Protein AF-A0A7U7SWR9-F1 (afdb_monomer_lite)

Organism: Listeria monocytogenes (NCBI:txid1639)

Radius of gyration: 14.28 Å; chains: 1; bounding box: 36×26×31 Å

Foldseek 3Di:
DDCPDPCCVPPNDQDPVCNLVVLQVVLVVVLVPADAFGKDKDKDAPPPPHVVSSVVSHPFDFPDWDPDDRIIITMGTNHDPD

Structure (mmCIF, N/CA/C/O backbone):
data_AF-A0A7U7SWR9-F1
#
_entry.id   AF-A0A7U7SWR9-F1
#
loop_
_atom_site.group_PDB
_atom_site.id
_atom_site.type_symbol
_atom_site.label_atom_id
_atom_site.label_alt_id
_atom_site.label_comp_id
_atom_site.label_asym_id
_atom_site.label_entity_id
_atom_site.label_seq_id
_atom_site.pdbx_PDB_ins_code
_atom_site.Cartn_x
_atom_site.Cartn_y
_atom_site.Cartn_z
_atom_site.occupancy
_atom_site.B_iso_or_equiv
_atom_site.auth_seq_id
_atom_site.auth_comp_id
_atom_site.auth_asym_id
_atom_site.auth_atom_id
_atom_site.pdbx_PDB_model_num
ATOM 1 N N . VAL A 1 1 ? 13.644 -3.336 -13.239 1.00 63.00 1 VAL A N 1
ATOM 2 C CA . VAL A 1 1 ? 13.795 -4.804 -13.433 1.00 63.00 1 VAL A CA 1
ATOM 3 C C . VAL A 1 1 ? 13.534 -5.132 -14.898 1.00 63.00 1 VAL A C 1
ATOM 5 O O . VAL A 1 1 ? 12.618 -4.544 -15.460 1.00 63.00 1 VAL A O 1
ATOM 8 N N . GLY A 1 2 ? 14.344 -5.991 -15.526 1.00 72.81 2 GLY A N 1
ATOM 9 C CA . GLY A 1 2 ? 14.159 -6.377 -16.933 1.00 72.81 2 GLY A CA 1
ATOM 10 C C . GLY A 1 2 ? 13.062 -7.431 -17.118 1.00 72.81 2 GLY A C 1
ATOM 11 O O . GLY A 1 2 ? 12.913 -8.318 -16.275 1.00 72.81 2 GLY A O 1
ATOM 12 N N . ASP A 1 3 ? 12.331 -7.369 -18.231 1.00 74.31 3 ASP A N 1
ATOM 13 C CA . ASP A 1 3 ? 11.111 -8.168 -18.459 1.00 74.31 3 ASP A CA 1
ATOM 14 C C . ASP A 1 3 ? 11.379 -9.680 -18.581 1.00 74.31 3 ASP A C 1
ATOM 16 O O . ASP A 1 3 ? 10.510 -10.507 -18.324 1.00 74.31 3 ASP A O 1
ATOM 20 N N . LYS A 1 4 ? 12.620 -10.071 -18.899 1.00 84.06 4 LYS A N 1
ATOM 21 C CA . LYS A 1 4 ? 13.052 -11.481 -18.931 1.00 84.06 4 LYS A CA 1
ATOM 22 C C . LYS A 1 4 ? 13.544 -12.015 -17.581 1.00 84.06 4 LYS A C 1
ATOM 24 O O . LYS A 1 4 ? 13.863 -13.200 -17.490 1.00 84.06 4 LYS A O 1
ATOM 29 N N . SER A 1 5 ? 13.637 -11.176 -16.548 1.00 85.44 5 SER A N 1
ATOM 30 C CA . SER A 1 5 ? 14.144 -11.600 -15.239 1.00 85.44 5 SER A CA 1
ATOM 31 C C . SER A 1 5 ? 13.178 -12.559 -14.534 1.00 85.44 5 SER A C 1
ATOM 33 O O . SER A 1 5 ? 11.958 -12.459 -14.675 1.00 85.44 5 SER A O 1
ATOM 35 N N . TRP A 1 6 ? 13.720 -13.474 -13.724 1.00 85.88 6 TRP A N 1
ATOM 36 C CA . TRP A 1 6 ? 12.912 -14.396 -12.917 1.00 85.88 6 TRP A CA 1
ATOM 37 C C . TRP A 1 6 ? 11.973 -13.661 -11.950 1.00 85.88 6 TRP A C 1
ATOM 39 O O . TRP A 1 6 ? 10.838 -14.085 -11.759 1.00 85.88 6 TRP A O 1
ATOM 49 N N . LEU A 1 7 ? 12.411 -12.523 -11.399 1.00 82.81 7 LEU A N 1
ATOM 50 C CA . LEU A 1 7 ? 11.599 -11.698 -10.501 1.00 82.81 7 LEU A CA 1
ATOM 51 C C . LEU A 1 7 ? 10.362 -11.129 -11.201 1.00 82.81 7 LEU A C 1
ATOM 53 O O . LEU A 1 7 ? 9.272 -11.240 -10.653 1.00 82.81 7 LEU A O 1
ATOM 57 N N . ALA A 1 8 ? 10.514 -10.589 -12.415 1.00 85.06 8 ALA A N 1
ATOM 58 C CA . ALA A 1 8 ? 9.382 -10.076 -13.188 1.00 85.06 8 ALA A CA 1
ATOM 59 C C . ALA A 1 8 ? 8.401 -11.195 -13.565 1.00 85.06 8 ALA A C 1
ATOM 61 O O . ALA A 1 8 ? 7.193 -11.012 -13.477 1.00 85.06 8 ALA A O 1
ATOM 62 N N . LYS A 1 9 ? 8.908 -12.382 -13.921 1.00 85.25 9 LYS A N 1
ATOM 63 C CA . LYS A 1 9 ? 8.054 -13.541 -14.221 1.00 85.25 9 LYS A CA 1
ATOM 64 C C . LYS A 1 9 ? 7.309 -14.068 -12.994 1.00 85.25 9 LYS A C 1
ATOM 66 O O . LYS A 1 9 ? 6.174 -14.505 -13.124 1.00 85.25 9 LYS A O 1
ATOM 71 N N . LYS A 1 10 ? 7.949 -14.061 -11.820 1.00 88.25 10 LYS A N 1
ATOM 72 C CA . LYS A 1 10 ? 7.377 -14.613 -10.584 1.00 88.25 10 LYS A CA 1
ATOM 73 C C . LYS A 1 10 ? 6.420 -13.652 -9.879 1.00 88.25 10 LYS A C 1
ATOM 75 O O . LYS A 1 10 ? 5.406 -14.098 -9.360 1.00 88.25 10 LYS A O 1
ATOM 80 N N . TYR A 1 11 ? 6.769 -12.371 -9.811 1.00 85.38 11 TYR A N 1
ATOM 81 C CA . TYR A 1 11 ? 6.055 -11.372 -9.007 1.00 85.38 11 TYR A CA 1
ATOM 82 C C . TYR A 1 11 ? 5.346 -10.308 -9.848 1.00 85.38 11 TYR A C 1
ATOM 84 O O . TYR A 1 11 ? 4.689 -9.432 -9.296 1.00 85.38 11 TYR A O 1
ATOM 92 N N . GLY A 1 12 ? 5.480 -10.370 -11.172 1.00 88.00 12 GLY A N 1
ATOM 93 C CA . GLY A 1 12 ? 5.019 -9.313 -12.056 1.00 88.00 12 GLY A CA 1
ATOM 94 C C . GLY A 1 12 ? 5.911 -8.073 -12.001 1.00 88.00 12 GLY A C 1
ATOM 95 O O . GLY A 1 12 ? 6.962 -8.027 -11.351 1.00 88.00 12 GLY A O 1
ATOM 96 N N . LYS A 1 13 ? 5.485 -7.054 -12.737 1.00 87.94 13 LYS A N 1
ATOM 97 C CA . LYS A 1 13 ? 6.098 -5.730 -12.794 1.00 87.94 13 LYS A CA 1
ATOM 98 C C . LYS A 1 13 ? 4.974 -4.724 -12.997 1.00 87.94 13 LYS A C 1
ATOM 100 O O . LYS A 1 13 ? 4.050 -4.996 -13.755 1.00 87.94 13 LYS A O 1
ATOM 105 N N . LEU A 1 14 ? 5.076 -3.579 -12.334 1.00 89.12 14 LEU A N 1
ATOM 106 C CA . LEU A 1 14 ? 4.175 -2.463 -12.588 1.00 89.12 14 LEU A CA 1
ATOM 107 C C . LEU A 1 14 ? 4.402 -1.915 -13.999 1.00 89.12 14 LEU A C 1
ATOM 109 O O . LEU A 1 14 ? 5.549 -1.697 -14.408 1.00 89.12 14 LEU A O 1
ATOM 113 N N . ASP A 1 15 ? 3.314 -1.697 -14.728 1.00 90.12 15 ASP A N 1
ATOM 114 C CA . ASP A 1 15 ? 3.359 -1.034 -16.025 1.00 90.12 15 ASP A CA 1
ATOM 115 C C . ASP A 1 15 ? 3.675 0.454 -15.825 1.00 90.12 15 ASP A C 1
ATOM 117 O O . ASP A 1 15 ? 3.026 1.153 -15.050 1.00 90.12 15 ASP A O 1
ATOM 121 N N . LEU A 1 16 ? 4.695 0.957 -16.519 1.00 87.06 16 LEU A N 1
ATOM 122 C CA . LEU A 1 16 ? 5.174 2.330 -16.348 1.00 87.06 16 LEU A CA 1
ATOM 123 C C . LEU A 1 16 ? 4.133 3.393 -16.734 1.00 87.06 16 LEU A C 1
ATOM 125 O O . LEU A 1 16 ? 4.232 4.521 -16.247 1.00 87.06 16 LEU A O 1
ATOM 129 N N . LEU A 1 17 ? 3.165 3.048 -17.584 1.00 91.19 17 LEU A N 1
ATOM 130 C CA . LEU A 1 17 ? 2.111 3.947 -18.042 1.00 91.19 17 LEU A CA 1
ATOM 131 C C . LEU A 1 17 ? 0.884 3.908 -17.124 1.00 91.19 17 LEU A C 1
ATOM 133 O O . LEU A 1 17 ? 0.307 4.963 -16.873 1.00 91.19 17 LEU A O 1
ATOM 137 N N . THR A 1 18 ? 0.510 2.736 -16.598 1.00 95.25 18 THR A N 1
ATOM 138 C CA . THR A 1 18 ? -0.762 2.556 -15.865 1.00 95.25 18 THR A CA 1
ATOM 139 C C . THR A 1 18 ? -0.618 2.374 -14.358 1.00 95.25 18 THR A C 1
ATOM 141 O O . THR A 1 18 ? -1.625 2.423 -13.658 1.00 95.25 18 THR A O 1
ATOM 144 N N . TRP A 1 19 ? 0.601 2.233 -13.819 1.00 94.81 19 TRP A N 1
ATOM 145 C CA . TRP A 1 19 ? 0.789 1.882 -12.403 1.00 94.81 19 TRP A CA 1
ATOM 146 C C . TRP A 1 19 ? 0.081 2.814 -11.416 1.00 94.81 19 TRP A C 1
ATOM 148 O O . TRP A 1 19 ? -0.283 2.376 -10.328 1.00 94.81 19 TRP A O 1
ATOM 158 N N . ARG A 1 20 ? -0.086 4.098 -11.762 1.00 95.88 20 ARG A N 1
ATOM 159 C CA . ARG A 1 20 ? -0.767 5.074 -10.900 1.00 95.88 20 ARG 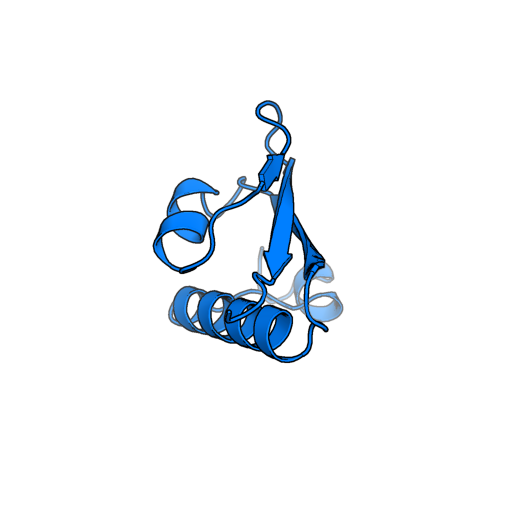A CA 1
ATOM 160 C C . ARG A 1 20 ? -2.228 4.690 -10.702 1.00 95.88 20 ARG A C 1
ATOM 162 O O . ARG A 1 20 ? -2.683 4.601 -9.566 1.00 95.88 20 ARG A O 1
ATOM 169 N N . ASP A 1 21 ? -2.913 4.389 -11.796 1.00 96.25 21 ASP A N 1
ATOM 170 C CA . ASP A 1 21 ? -4.311 3.969 -11.772 1.00 96.25 21 ASP A CA 1
ATOM 171 C C . ASP A 1 21 ? -4.456 2.607 -11.091 1.00 96.25 21 ASP A C 1
ATOM 173 O O . ASP A 1 21 ? -5.381 2.408 -10.307 1.00 96.25 21 ASP A O 1
ATOM 177 N N . ASP A 1 22 ? -3.524 1.685 -11.352 1.00 95.06 22 ASP A N 1
ATOM 178 C CA . ASP A 1 22 ? -3.537 0.345 -10.760 1.00 95.06 22 ASP A CA 1
ATOM 179 C C . ASP A 1 22 ? -3.396 0.402 -9.231 1.00 95.06 22 ASP A C 1
ATOM 181 O O . ASP A 1 22 ? -4.138 -0.267 -8.509 1.00 95.06 22 ASP A O 1
ATOM 185 N N . ILE A 1 23 ? -2.469 1.222 -8.719 1.00 95.56 23 ILE A N 1
ATOM 186 C CA . ILE A 1 23 ? -2.276 1.402 -7.274 1.00 95.56 23 ILE A CA 1
ATOM 187 C C . ILE A 1 23 ? -3.469 2.121 -6.649 1.00 95.56 23 ILE A C 1
ATOM 189 O O . ILE A 1 23 ? -3.947 1.669 -5.612 1.00 95.56 23 ILE A O 1
ATOM 193 N N . SER A 1 24 ? -3.950 3.204 -7.264 1.00 96.12 24 SER A N 1
ATOM 194 C CA . SER A 1 24 ? -5.077 3.986 -6.745 1.00 96.12 24 SER A CA 1
ATOM 195 C C . SER A 1 24 ? -6.331 3.114 -6.595 1.00 96.12 24 SER A C 1
ATOM 197 O O . SER A 1 24 ? -6.826 2.924 -5.482 1.00 96.12 24 SER A O 1
ATOM 199 N N . LYS A 1 25 ? -6.741 2.427 -7.671 1.00 96.56 25 LYS A N 1
ATOM 200 C CA . LYS A 1 25 ? -7.889 1.502 -7.663 1.00 96.56 25 LYS A CA 1
ATOM 201 C C . LYS A 1 25 ? -7.688 0.324 -6.716 1.00 96.56 25 LYS A C 1
ATOM 203 O O . LYS A 1 25 ? -8.621 -0.101 -6.040 1.00 96.56 25 LYS A O 1
ATOM 208 N N . GLY A 1 26 ? -6.472 -0.223 -6.654 1.00 96.06 26 GLY A N 1
ATOM 209 C CA . GLY A 1 26 ? -6.154 -1.304 -5.725 1.00 96.06 26 GLY A CA 1
ATOM 210 C C . GLY A 1 26 ? -6.307 -0.872 -4.266 1.00 96.06 26 GLY A C 1
ATOM 211 O O . GLY A 1 26 ? -6.803 -1.643 -3.443 1.00 96.06 26 GLY A O 1
ATOM 212 N N . PHE A 1 27 ? -5.925 0.363 -3.944 1.00 96.81 27 PHE A N 1
ATOM 213 C CA . PHE A 1 27 ? -6.061 0.917 -2.603 1.00 96.81 27 PHE A CA 1
ATOM 214 C C . PHE A 1 27 ? -7.528 1.187 -2.247 1.00 96.81 27 PHE A C 1
ATOM 216 O O . PHE A 1 27 ? -7.971 0.792 -1.168 1.00 96.81 27 PHE A O 1
ATOM 223 N N . GLU A 1 28 ? -8.295 1.780 -3.167 1.00 96.44 28 GLU A N 1
ATOM 224 C CA . GLU A 1 28 ? -9.745 1.962 -3.025 1.00 96.44 28 GLU A CA 1
ATOM 225 C C . GLU A 1 28 ? -10.455 0.634 -2.761 1.00 96.44 28 GLU A C 1
ATOM 227 O O . GLU A 1 28 ? -11.250 0.532 -1.827 1.00 96.44 28 GLU A O 1
ATOM 232 N N . GLU A 1 29 ? -10.130 -0.408 -3.528 1.00 97.56 29 GLU A N 1
ATOM 233 C CA . GLU A 1 29 ? -10.733 -1.728 -3.362 1.00 97.56 29 GLU A CA 1
ATOM 234 C C . GLU A 1 29 ? -10.371 -2.348 -2.006 1.00 97.56 29 GLU A C 1
ATOM 236 O O . GLU A 1 29 ? -11.253 -2.867 -1.316 1.00 97.56 29 GLU A O 1
ATOM 241 N N . CYS A 1 30 ? -9.110 -2.227 -1.569 1.00 96.94 30 CYS A N 1
ATOM 242 C CA . CYS A 1 30 ? -8.694 -2.646 -0.227 1.00 96.94 30 CYS A CA 1
ATOM 243 C C . CYS A 1 30 ? -9.528 -1.951 0.856 1.00 96.94 30 CYS A C 1
ATOM 245 O O . CYS A 1 30 ? -10.043 -2.604 1.762 1.00 96.94 30 CYS A O 1
ATOM 247 N N . MET A 1 31 ? -9.706 -0.635 0.753 1.00 96.00 31 MET A N 1
ATOM 248 C CA . MET A 1 31 ? -10.500 0.133 1.712 1.00 96.00 31 MET A CA 1
ATOM 249 C C . MET A 1 31 ? -11.998 -0.202 1.624 1.00 96.00 31 MET A C 1
ATOM 251 O O . MET A 1 31 ? -12.685 -0.280 2.649 1.00 96.00 31 MET A O 1
ATOM 255 N N . ARG A 1 32 ? -12.527 -0.482 0.427 1.00 96.12 32 ARG A N 1
ATOM 256 C CA . ARG A 1 32 ? -13.930 -0.864 0.211 1.00 96.12 32 ARG A CA 1
ATOM 257 C C . ARG A 1 32 ? -14.276 -2.160 0.940 1.00 96.12 32 ARG A C 1
ATOM 259 O O . ARG A 1 32 ? -15.306 -2.199 1.614 1.00 96.12 32 ARG A O 1
ATOM 266 N N . VAL A 1 33 ? -13.420 -3.182 0.855 1.00 96.62 33 VAL A N 1
ATOM 267 C CA . VAL A 1 33 ? -13.679 -4.508 1.451 1.00 96.62 33 VAL A CA 1
ATOM 268 C C . VAL A 1 33 ? -13.429 -4.580 2.957 1.00 96.62 33 VAL A C 1
ATOM 270 O O . VAL A 1 33 ? -13.926 -5.494 3.615 1.00 96.62 33 VAL A O 1
ATOM 273 N N . LEU A 1 34 ? -12.679 -3.635 3.528 1.00 96.75 34 LEU A N 1
ATOM 274 C CA . LEU A 1 34 ? -12.482 -3.583 4.973 1.00 96.75 34 LEU A CA 1
ATOM 275 C C . LEU A 1 34 ? -13.806 -3.320 5.705 1.00 96.75 34 LEU A C 1
ATOM 277 O O . LEU A 1 34 ? -14.631 -2.504 5.284 1.00 96.75 34 LEU A O 1
ATOM 281 N N . LYS A 1 35 ? -13.994 -3.992 6.845 1.00 95.44 35 LYS A N 1
ATOM 282 C CA . LYS A 1 35 ? -15.052 -3.650 7.808 1.00 95.44 35 LYS A CA 1
ATOM 283 C C . LYS A 1 35 ? -14.811 -2.248 8.398 1.00 95.44 35 LYS A C 1
ATOM 285 O O . LYS A 1 35 ? -13.667 -1.786 8.357 1.00 95.44 35 LYS A O 1
ATOM 290 N N . PRO A 1 36 ? -15.832 -1.588 8.974 1.00 95.19 36 PRO A N 1
ATOM 291 C CA . PRO A 1 36 ? -15.631 -0.354 9.736 1.00 95.19 36 PRO A CA 1
ATOM 292 C C . PRO A 1 36 ? -14.514 -0.508 10.775 1.00 95.19 36 PRO A C 1
ATOM 294 O O . PRO A 1 36 ? -14.391 -1.570 11.400 1.00 95.19 36 PRO A O 1
ATOM 297 N N . ASN A 1 37 ? -13.669 0.518 10.912 1.00 94.38 37 ASN A N 1
ATOM 298 C CA . ASN A 1 37 ? -12.477 0.522 11.769 1.00 94.38 37 ASN A CA 1
ATOM 299 C C . ASN A 1 37 ? -11.445 -0.578 11.423 1.00 94.38 37 ASN A C 1
ATOM 301 O O . ASN A 1 37 ? -10.582 -0.934 12.228 1.00 94.38 37 ASN A O 1
ATOM 305 N N . GLY A 1 38 ? -11.533 -1.158 10.221 1.00 96.56 38 GLY A N 1
ATOM 306 C CA . GLY A 1 38 ? -10.570 -2.123 9.699 1.00 96.56 38 GLY A CA 1
ATOM 307 C C . GLY A 1 38 ? -9.230 -1.470 9.357 1.00 96.56 38 GLY A C 1
ATOM 308 O O . GLY A 1 38 ? -9.183 -0.297 8.997 1.00 96.56 38 GLY A O 1
ATOM 309 N N . ILE A 1 39 ? -8.146 -2.244 9.445 1.00 97.44 39 ILE A N 1
ATOM 310 C CA . ILE A 1 39 ? -6.775 -1.767 9.225 1.00 97.44 39 ILE A CA 1
ATOM 311 C C . ILE A 1 39 ? -6.239 -2.251 7.877 1.00 97.44 39 ILE A C 1
ATOM 313 O O . ILE A 1 39 ? -6.303 -3.445 7.579 1.00 97.44 39 ILE A O 1
ATOM 317 N N . LEU A 1 40 ? -5.628 -1.343 7.117 1.00 97.88 40 LEU A N 1
ATOM 318 C CA . LEU A 1 40 ? -4.807 -1.656 5.950 1.00 97.88 40 LEU A CA 1
ATOM 319 C C . LEU A 1 40 ? -3.338 -1.367 6.274 1.00 97.88 40 LEU A C 1
ATOM 321 O O . LEU A 1 40 ? -2.978 -0.243 6.621 1.00 97.88 40 LEU A O 1
ATOM 325 N N . ILE A 1 41 ? -2.479 -2.379 6.143 1.00 97.75 41 ILE A N 1
ATOM 326 C CA . ILE A 1 41 ? -1.025 -2.211 6.239 1.00 97.75 41 ILE A CA 1
ATOM 327 C C . ILE A 1 41 ? -0.457 -2.184 4.824 1.00 97.75 41 ILE A C 1
ATOM 329 O O . ILE A 1 41 ? -0.506 -3.182 4.106 1.00 97.75 41 ILE A O 1
ATOM 333 N N . PHE A 1 42 ? 0.127 -1.055 4.442 1.00 97.31 42 PHE A N 1
ATOM 334 C CA . PHE A 1 42 ? 0.752 -0.865 3.141 1.00 97.31 42 PHE A CA 1
ATOM 335 C C . PHE A 1 42 ? 2.273 -0.876 3.280 1.00 97.31 42 PHE A C 1
ATOM 337 O O . PHE A 1 42 ? 2.841 -0.029 3.966 1.00 97.31 42 PHE A O 1
ATOM 344 N N . LYS A 1 43 ? 2.946 -1.824 2.620 1.00 96.19 43 LYS A N 1
ATOM 345 C CA . LYS A 1 43 ? 4.411 -1.937 2.612 1.00 96.19 43 LYS A CA 1
ATOM 346 C C . LYS A 1 43 ? 4.963 -1.578 1.234 1.00 96.19 43 LYS A C 1
ATOM 348 O O . LYS A 1 43 ? 4.668 -2.263 0.260 1.00 96.19 43 LYS A O 1
ATOM 353 N N . TRP A 1 44 ? 5.831 -0.571 1.168 1.00 95.81 44 TRP A N 1
ATOM 354 C CA . TRP A 1 44 ? 6.372 -0.031 -0.079 1.00 95.81 44 TRP A CA 1
ATOM 355 C C . TRP A 1 44 ? 7.884 0.149 -0.035 1.00 95.81 44 TRP A C 1
ATOM 357 O O . TRP A 1 44 ? 8.428 0.583 0.973 1.00 95.81 44 TRP A O 1
ATOM 367 N N . ASN A 1 45 ? 8.578 -0.149 -1.131 1.00 94.69 45 ASN A N 1
ATOM 368 C CA . ASN A 1 45 ? 9.991 0.187 -1.282 1.00 94.69 45 ASN A CA 1
ATOM 369 C C . ASN A 1 45 ? 10.138 1.336 -2.290 1.00 94.69 45 ASN A C 1
ATOM 371 O O . ASN A 1 45 ? 9.653 1.239 -3.414 1.00 94.69 45 ASN A O 1
ATOM 375 N N . GLU A 1 46 ? 10.821 2.409 -1.891 1.00 94.81 46 GLU A N 1
ATOM 376 C CA . GLU A 1 46 ? 10.932 3.64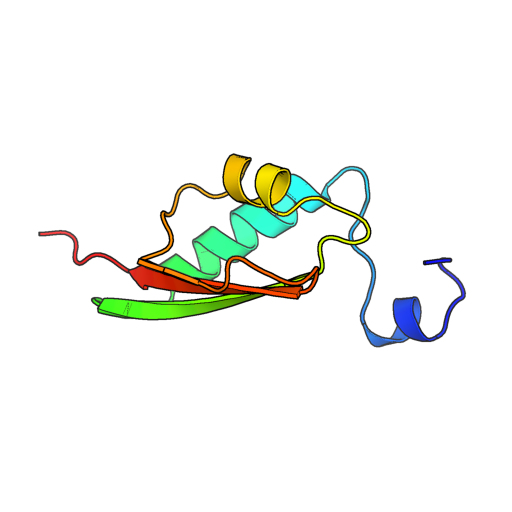2 -2.680 1.00 94.81 46 GLU A CA 1
ATOM 377 C C . GLU A 1 46 ? 12.147 3.714 -3.631 1.00 94.81 46 GLU A C 1
ATOM 379 O O . GLU A 1 46 ? 12.506 4.806 -4.082 1.00 94.81 46 GLU A O 1
ATOM 384 N N . ASP A 1 47 ? 12.827 2.595 -3.916 1.00 92.69 47 ASP A N 1
ATOM 385 C CA . ASP A 1 47 ? 14.013 2.583 -4.791 1.00 92.69 47 ASP A CA 1
ATOM 386 C C . ASP A 1 47 ? 13.690 3.007 -6.233 1.00 92.69 47 ASP A C 1
ATOM 388 O O . ASP A 1 47 ? 14.540 3.605 -6.888 1.00 92.69 47 ASP A O 1
ATOM 392 N N . GLN A 1 48 ? 12.486 2.7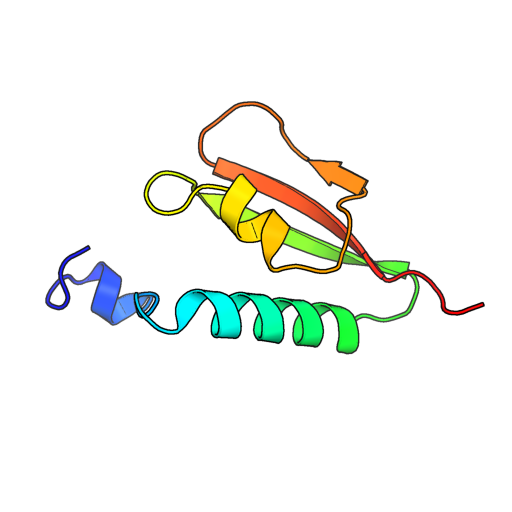00 -6.733 1.00 90.12 48 GLN A N 1
ATOM 393 C CA . GLN A 1 48 ? 12.071 3.037 -8.106 1.00 90.12 48 GLN A CA 1
ATOM 394 C C . GLN A 1 48 ? 11.040 4.166 -8.163 1.00 90.12 48 GLN A C 1
ATOM 396 O O . GLN A 1 48 ? 11.179 5.068 -8.979 1.00 90.12 48 GLN A O 1
ATOM 401 N N . ILE A 1 49 ? 10.017 4.113 -7.309 1.00 93.81 49 ILE A N 1
ATOM 402 C CA . ILE A 1 49 ? 8.933 5.099 -7.259 1.00 93.81 49 ILE A CA 1
ATOM 403 C C . ILE A 1 49 ? 8.868 5.631 -5.838 1.00 93.81 49 ILE A C 1
ATOM 405 O O . ILE A 1 49 ? 8.778 4.853 -4.880 1.00 93.81 49 ILE A O 1
ATOM 409 N N . LYS A 1 50 ? 8.920 6.955 -5.693 1.00 95.25 50 LYS A N 1
ATOM 410 C CA . LYS A 1 50 ? 8.966 7.582 -4.374 1.00 95.25 50 LYS A CA 1
ATOM 411 C C . LYS A 1 50 ? 7.656 7.385 -3.631 1.00 95.25 50 LYS A C 1
ATOM 413 O O . LYS A 1 50 ? 6.583 7.494 -4.214 1.00 95.25 50 LYS A O 1
ATOM 418 N N . LEU A 1 51 ? 7.736 7.167 -2.314 1.00 95.62 51 LEU A N 1
ATOM 419 C CA . LEU A 1 51 ? 6.534 7.080 -1.479 1.00 95.62 51 LEU A CA 1
ATOM 420 C C . LEU A 1 51 ? 5.673 8.346 -1.615 1.00 95.62 51 LEU A C 1
ATOM 422 O O . LEU A 1 51 ? 4.455 8.257 -1.657 1.00 95.62 51 LEU A O 1
ATOM 426 N N . SER A 1 52 ? 6.298 9.517 -1.757 1.00 94.94 52 SER A N 1
ATOM 427 C CA . SER A 1 52 ? 5.591 10.780 -1.980 1.00 94.94 52 SER A CA 1
ATOM 428 C C . SER A 1 52 ? 4.809 10.838 -3.295 1.00 94.94 52 SER A C 1
ATOM 430 O O . SER A 1 52 ? 3.886 11.636 -3.395 1.00 94.94 52 SER A O 1
ATOM 432 N N . GLU A 1 53 ? 5.149 10.034 -4.305 1.00 95.81 53 GLU A N 1
ATOM 433 C CA . GLU A 1 53 ? 4.331 9.898 -5.516 1.00 95.81 53 GLU A CA 1
ATOM 434 C C . GLU A 1 53 ? 3.143 8.971 -5.280 1.00 95.81 53 GLU A C 1
ATOM 436 O O . GLU A 1 53 ? 2.050 9.265 -5.750 1.00 95.81 53 GLU A O 1
ATOM 441 N N . ILE A 1 54 ? 3.341 7.899 -4.505 1.00 95.75 54 ILE A N 1
ATOM 442 C CA . ILE A 1 54 ? 2.266 6.987 -4.097 1.00 95.75 54 ILE A CA 1
ATOM 443 C C . ILE A 1 54 ? 1.215 7.721 -3.253 1.00 95.75 54 ILE A C 1
ATOM 445 O O . ILE A 1 54 ? 0.024 7.602 -3.505 1.00 95.75 54 ILE A O 1
ATOM 449 N N . LEU A 1 55 ? 1.643 8.544 -2.294 1.00 94.81 55 LEU A N 1
ATOM 450 C CA . LEU A 1 55 ? 0.731 9.301 -1.429 1.00 94.81 55 LEU A CA 1
ATOM 451 C C . LEU A 1 55 ? -0.048 10.408 -2.159 1.00 94.81 55 LEU A C 1
ATOM 453 O O . LEU A 1 55 ? -1.007 10.922 -1.607 1.00 94.81 55 LEU A O 1
ATOM 457 N N . LYS A 1 56 ? 0.344 10.791 -3.382 1.00 96.0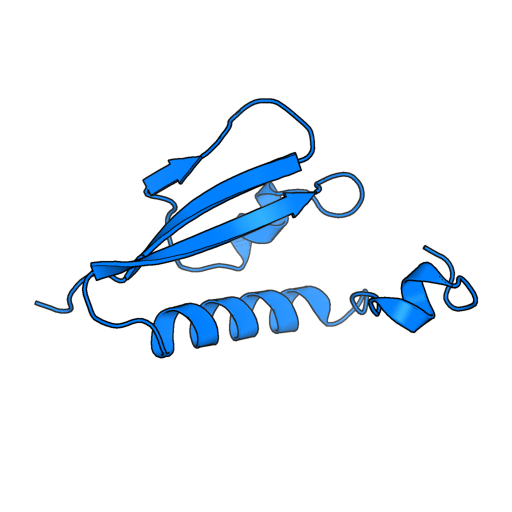0 56 LYS A N 1
ATOM 458 C CA . LYS A 1 56 ? -0.402 11.770 -4.195 1.00 96.00 56 LYS A CA 1
ATOM 459 C C . LYS A 1 56 ? -1.576 11.161 -4.961 1.00 96.00 56 LYS A C 1
ATOM 461 O O . LYS A 1 56 ? -2.378 11.916 -5.494 1.00 96.00 56 LYS A O 1
ATOM 466 N N . ILE A 1 57 ? -1.616 9.835 -5.094 1.00 96.56 57 ILE A N 1
ATOM 467 C CA . ILE A 1 57 ? -2.623 9.107 -5.886 1.00 96.56 57 ILE A CA 1
ATOM 468 C C . ILE A 1 57 ? -3.568 8.269 -5.012 1.00 96.56 57 ILE A C 1
ATOM 470 O O . ILE A 1 57 ? -4.401 7.533 -5.536 1.00 96.56 57 ILE A O 1
ATOM 474 N N . ILE A 1 58 ? -3.392 8.328 -3.691 1.00 95.12 58 ILE A N 1
ATOM 475 C CA . ILE A 1 58 ? -4.205 7.627 -2.700 1.00 95.12 58 ILE A CA 1
ATOM 476 C C . ILE A 1 58 ? -4.931 8.689 -1.877 1.00 95.12 58 ILE A C 1
ATOM 478 O O . ILE A 1 58 ? -4.279 9.536 -1.272 1.00 95.12 58 ILE A O 1
ATOM 482 N N . ASP A 1 59 ? -6.255 8.592 -1.795 1.00 92.19 59 ASP A N 1
ATOM 483 C CA . ASP A 1 59 ? -7.116 9.561 -1.096 1.00 92.19 59 ASP A CA 1
ATOM 484 C C . ASP A 1 59 ? -7.321 9.246 0.399 1.00 92.19 59 ASP A C 1
ATOM 486 O O . ASP A 1 59 ? -8.282 9.688 1.024 1.00 92.19 59 ASP A O 1
ATOM 490 N N . PHE A 1 60 ? -6.422 8.461 0.993 1.00 92.94 60 PHE A N 1
ATOM 491 C CA . PHE A 1 60 ? -6.501 8.022 2.386 1.00 92.94 60 PHE A CA 1
ATOM 492 C C . PHE A 1 60 ? -5.258 8.463 3.153 1.00 92.94 60 PHE A C 1
ATOM 494 O O . PHE A 1 60 ? -4.135 8.317 2.666 1.00 92.94 60 PHE A O 1
ATOM 501 N N . GLU A 1 61 ? -5.446 8.951 4.377 1.00 93.81 61 GLU A N 1
ATOM 502 C CA . GLU A 1 61 ? -4.346 9.383 5.237 1.00 93.81 61 GLU A CA 1
ATOM 503 C C . GLU A 1 61 ? -3.861 8.232 6.141 1.00 93.81 61 GLU A C 1
ATOM 505 O O . GLU A 1 61 ? -4.674 7.522 6.744 1.00 93.81 61 GLU A O 1
ATOM 510 N N . PRO A 1 62 ? -2.539 7.992 6.250 1.00 95.62 62 PRO A N 1
ATOM 511 C CA . PRO A 1 62 ? -2.020 6.995 7.174 1.00 95.62 62 PRO A CA 1
ATOM 512 C C . PRO A 1 62 ? -2.102 7.496 8.620 1.00 95.62 62 PRO A C 1
ATOM 514 O O . PRO A 1 62 ? -1.686 8.610 8.925 1.00 95.62 62 PRO A O 1
ATOM 517 N N . LEU A 1 63 ? -2.507 6.623 9.542 1.00 96.19 63 LEU A N 1
ATOM 518 C CA . LEU A 1 63 ? -2.453 6.884 10.982 1.00 96.19 63 LEU A CA 1
ATOM 519 C C . LEU A 1 63 ? -1.013 7.087 11.461 1.00 96.19 63 LEU A C 1
ATOM 521 O O . LEU A 1 63 ? -0.714 7.977 12.253 1.00 96.19 63 LEU A O 1
ATOM 525 N N . PHE A 1 64 ? -0.115 6.205 11.019 1.00 96.75 64 PHE A N 1
ATOM 526 C CA . PHE A 1 64 ? 1.310 6.261 11.323 1.00 96.75 64 PHE A CA 1
ATOM 527 C C . PHE A 1 64 ? 2.104 5.332 10.401 1.00 96.75 64 PHE A C 1
ATOM 529 O O . PHE A 1 64 ? 1.561 4.515 9.656 1.00 96.75 64 PHE A O 1
ATOM 536 N N . GLY A 1 65 ? 3.427 5.439 10.484 1.00 96.00 65 GLY A N 1
ATOM 537 C CA . GLY A 1 65 ? 4.359 4.544 9.814 1.00 96.00 65 GLY A CA 1
ATOM 538 C C . GLY A 1 65 ? 5.803 4.840 10.188 1.00 96.00 65 GLY A C 1
ATOM 539 O O . GLY A 1 65 ? 6.086 5.752 10.976 1.00 96.00 65 GLY A O 1
ATOM 540 N N . ASN A 1 66 ? 6.742 4.085 9.622 1.00 95.25 66 ASN A N 1
ATOM 541 C CA . ASN A 1 66 ? 8.156 4.403 9.795 1.00 95.25 66 ASN A CA 1
ATOM 542 C C . ASN A 1 66 ? 8.569 5.598 8.929 1.00 95.25 66 ASN A C 1
ATOM 544 O O . ASN A 1 66 ? 8.148 5.749 7.791 1.00 95.25 66 ASN A O 1
ATOM 548 N N . LYS A 1 67 ? 9.466 6.426 9.471 1.00 86.06 67 LYS A N 1
ATOM 549 C CA . LYS A 1 67 ? 10.011 7.606 8.773 1.00 86.06 67 LYS A CA 1
ATOM 550 C C . LYS A 1 67 ? 11.389 7.377 8.151 1.00 86.06 67 LYS A C 1
ATOM 552 O O . LYS A 1 67 ? 11.859 8.195 7.371 1.00 86.06 67 LYS A O 1
ATOM 557 N N . ARG A 1 68 ? 12.087 6.320 8.569 1.00 87.31 68 ARG A N 1
ATOM 558 C CA . ARG A 1 68 ? 13.475 6.023 8.186 1.00 87.31 68 ARG A CA 1
ATOM 559 C C . ARG A 1 68 ? 13.518 4.675 7.481 1.00 87.31 68 ARG A C 1
ATOM 561 O O . ARG A 1 68 ? 12.783 3.779 7.891 1.00 87.31 68 ARG A O 1
ATOM 568 N N . SER A 1 69 ? 14.447 4.527 6.534 1.00 91.25 69 SER A N 1
ATOM 569 C CA . SER A 1 69 ? 14.583 3.419 5.568 1.00 91.25 69 SER A CA 1
ATOM 570 C C . SER A 1 69 ? 13.941 3.721 4.218 1.00 91.25 69 SER A C 1
ATOM 572 O O . SER A 1 69 ? 13.036 4.537 4.115 1.00 91.25 69 SER A O 1
ATOM 574 N N . LYS A 1 70 ? 14.423 3.019 3.190 1.00 93.75 70 LYS A N 1
ATOM 575 C CA . LYS A 1 70 ? 13.817 2.996 1.856 1.00 93.75 70 LYS A CA 1
ATOM 576 C C . LYS A 1 70 ? 12.604 2.068 1.767 1.00 93.75 70 LYS A C 1
ATOM 578 O O . LYS A 1 70 ? 11.861 2.101 0.794 1.00 93.75 70 LYS A O 1
ATOM 583 N N . THR A 1 71 ? 12.438 1.168 2.736 1.00 96.56 71 THR A N 1
ATOM 584 C CA . THR A 1 71 ? 11.228 0.349 2.844 1.00 96.56 71 THR A CA 1
ATOM 585 C C . THR A 1 71 ? 10.332 0.952 3.910 1.00 96.56 71 THR A C 1
ATOM 587 O O . THR A 1 71 ? 10.699 0.999 5.084 1.00 96.56 71 THR A O 1
ATOM 590 N N . HIS A 1 72 ? 9.166 1.400 3.477 1.00 96.44 72 HIS A N 1
ATOM 591 C CA . HIS A 1 72 ? 8.125 2.013 4.279 1.00 96.44 72 HIS A CA 1
ATOM 592 C C . HIS A 1 72 ? 7.030 1.001 4.577 1.00 96.44 72 HIS A C 1
ATOM 594 O O . HIS A 1 72 ? 6.692 0.164 3.740 1.00 96.44 72 HIS A O 1
ATOM 600 N N . TRP A 1 73 ? 6.472 1.088 5.769 1.00 96.94 73 TRP A N 1
ATOM 601 C CA . TRP A 1 73 ? 5.209 0.503 6.154 1.00 96.94 73 TRP A CA 1
ATOM 602 C C . TRP A 1 73 ? 4.347 1.629 6.716 1.00 96.94 73 TRP A C 1
ATOM 604 O O . TRP A 1 73 ? 4.776 2.399 7.576 1.00 96.94 73 TRP A O 1
ATOM 614 N N . LEU A 1 74 ? 3.143 1.742 6.181 1.00 97.44 74 LEU A N 1
ATOM 615 C CA . LEU A 1 74 ? 2.141 2.716 6.577 1.00 97.44 74 LEU A CA 1
ATOM 616 C C . LEU A 1 74 ? 0.901 1.961 7.036 1.00 97.44 74 LEU A C 1
ATOM 618 O O . LEU A 1 74 ? 0.550 0.924 6.466 1.00 97.44 74 LEU A O 1
ATOM 622 N N . VAL A 1 75 ? 0.258 2.477 8.073 1.00 97.81 75 VAL A N 1
ATOM 623 C CA . VAL A 1 75 ? -0.955 1.902 8.646 1.00 97.81 75 VAL A CA 1
ATOM 624 C C . VAL A 1 75 ? -2.098 2.869 8.399 1.00 97.81 75 VAL A C 1
ATOM 626 O O . VAL A 1 75 ? -2.016 4.024 8.802 1.00 97.81 75 VAL A O 1
ATOM 629 N N . PHE A 1 76 ? -3.156 2.387 7.762 1.00 97.38 76 PHE A N 1
ATOM 630 C CA . PHE A 1 76 ? -4.377 3.132 7.474 1.00 97.38 76 PHE A CA 1
ATOM 631 C C . PHE A 1 76 ? -5.549 2.467 8.188 1.00 97.38 76 PHE A C 1
ATOM 633 O O . PHE A 1 76 ? -5.514 1.263 8.462 1.00 97.38 76 PHE A O 1
ATOM 640 N N . MET A 1 77 ? -6.594 3.237 8.463 1.00 96.44 77 MET A N 1
ATOM 641 C CA . MET A 1 77 ? -7.829 2.735 9.052 1.00 96.44 77 MET A CA 1
ATOM 642 C C . MET A 1 77 ? -9.016 3.196 8.218 1.00 96.44 77 MET A C 1
ATOM 644 O O . MET A 1 77 ? -9.060 4.340 7.777 1.00 96.44 77 MET A O 1
ATOM 648 N N . LYS A 1 78 ? -9.975 2.295 7.991 1.00 95.12 78 LYS A N 1
ATOM 649 C CA . LYS A 1 78 ? -11.254 2.657 7.387 1.00 95.12 78 LYS A CA 1
ATOM 650 C C . LYS A 1 78 ? -12.086 3.403 8.417 1.00 95.12 78 LYS A C 1
ATOM 652 O O . LYS A 1 78 ? -12.540 2.787 9.383 1.00 95.12 78 LYS A O 1
ATOM 657 N N . GLU A 1 79 ? -12.282 4.693 8.186 1.00 87.38 79 GLU A N 1
ATOM 658 C CA . GLU A 1 79 ? -13.184 5.501 8.995 1.00 87.38 79 GLU A CA 1
ATOM 659 C C . GLU A 1 79 ? -14.607 4.943 8.927 1.00 87.38 79 GLU A C 1
ATOM 661 O O . GLU A 1 79 ? -15.070 4.438 7.897 1.00 87.38 79 GLU A O 1
ATOM 666 N N . GLU A 1 80 ? -15.293 4.996 10.060 1.00 77.62 80 GLU A N 1
ATOM 667 C CA . GLU A 1 80 ? -16.715 4.713 10.126 1.00 77.62 80 GLU A CA 1
ATOM 668 C C . GLU A 1 80 ? -17.455 5.920 9.543 1.00 77.62 80 GLU A C 1
ATOM 670 O O . GLU A 1 80 ? -17.281 7.045 10.008 1.00 77.62 80 GLU A O 1
ATOM 675 N N . GLN A 1 81 ? -18.2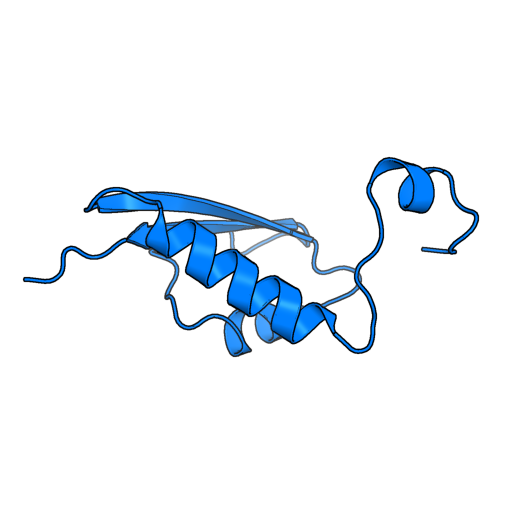33 5.702 8.480 1.00 60.19 81 GLN A N 1
ATOM 676 C CA . GLN A 1 81 ? -19.158 6.721 7.990 1.00 60.19 81 GLN A CA 1
ATOM 677 C C . GLN A 1 81 ? -20.207 6.920 9.089 1.00 60.19 81 GLN A C 1
ATOM 679 O O . GLN A 1 81 ? -21.041 6.037 9.290 1.00 60.19 81 GLN A O 1
ATOM 684 N N . ALA A 1 82 ? -20.080 8.012 9.846 1.00 44.34 82 ALA A N 1
ATOM 685 C CA . ALA A 1 82 ? -21.043 8.412 10.869 1.00 44.34 82 ALA A CA 1
ATOM 686 C C . ALA A 1 82 ? -22.411 8.749 10.259 1.00 44.34 82 ALA A C 1
ATOM 688 O O . ALA A 1 82 ? -22.438 9.306 9.135 1.00 44.34 82 ALA A O 1
#

Sequence (82 aa):
VGDKSWLAKKYGKLDLLTWRDDISKGFEECMRVLKPNGILIFKWNEDQIKLSEILKIIDFEPLFGNKRSKTHWLVFMKEEQA

pLDDT: mean 91.6, std 8.87, range [44.34, 97.88]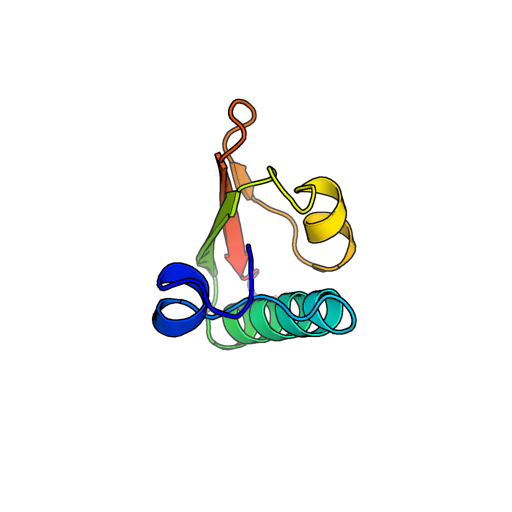

InterPro domains:
  IPR029063 S-adenosyl-L-methionine-dependent methyltransferase superfamily [G3DSA:3.40.50.150] (14-82)
  IPR029063 S-adenosyl-L-methionine-dependent methyltransferase superfamily [SSF53335] (13-80)

Secondary structure (DSSP, 8-state):
--TTSHHHHHH----TTTHHHHHHHHHHHHHHHSPTT-EEEEEEETTTS-HHHHTTS-----SEE--SSSEEEEEEE-----